Protein AF-A0A6N4UMR5-F1 (afdb_monomer)

Organism: NCBI:txid67081

Foldseek 3Di:
DPPPPPDDCVPVVVVLVVCVVVVNRVCVVLEDEDEPVCVVVLVVCCVVVVHVHYDYDPD

Secondary structure (DSSP, 8-state):
---TT---HHHHHHHHHHHHHTTS--GGGGEEEEEGGGHHHHHHHHHTTS-SEEEEE--

pLDDT: mean 87.61, std 12.51, range [41.19, 96.06]

Radius of gyration: 14.37 Å; Cα contacts (8 Å, |Δi|>4): 51; chains: 1; bounding box: 38×23×31 Å

Mean predicted aligned error: 6.03 Å

Sequence (59 aa):
MITEGDSVPSVFIPQLIELHRSGRFPFDRLIKTYSFDRINEAFEDSANGSTLKPVVLFT

Solvent-accessible surface area (backbone atoms only — not comparable to full-atom values): 3689 Å² total; per-residue (Å²): 135,84,73,90,74,82,66,58,62,90,60,49,51,61,50,52,52,50,34,32,76,72,67,75,41,71,63,71,82,48,51,45,80,35,52,59,94,41,50,68,57,44,50,50,31,42,73,75,60,81,30,86,35,62,42,74,39,90,123

Structure (mmCIF, N/CA/C/O backbone):
data_AF-A0A6N4UMR5-F1
#
_entry.id   AF-A0A6N4UMR5-F1
#
loop_
_atom_site.group_PDB
_atom_site.id
_atom_site.type_symbol
_atom_site.label_atom_id
_atom_site.label_alt_id
_atom_site.label_comp_id
_atom_site.label_asym_id
_atom_site.label_entity_id
_atom_site.label_seq_id
_atom_site.pdbx_PDB_ins_code
_atom_site.Cartn_x
_atom_site.Cartn_y
_atom_site.Cartn_z
_atom_site.occupancy
_atom_site.B_iso_or_equiv
_atom_site.auth_seq_id
_atom_site.auth_comp_id
_atom_site.auth_asym_id
_atom_site.auth_atom_id
_atom_site.pdbx_PDB_model_num
ATOM 1 N N . MET A 1 1 ? 24.884 9.359 4.462 1.00 41.19 1 MET A N 1
ATOM 2 C CA . MET A 1 1 ? 23.551 9.778 3.988 1.00 41.19 1 MET A CA 1
ATOM 3 C C . MET A 1 1 ? 23.309 9.009 2.703 1.00 41.19 1 MET A C 1
ATOM 5 O O . MET A 1 1 ? 24.061 9.216 1.763 1.00 41.19 1 MET A O 1
ATOM 9 N N . ILE A 1 2 ? 22.410 8.025 2.710 1.00 45.44 2 ILE A N 1
ATOM 10 C CA . ILE A 1 2 ? 22.000 7.337 1.481 1.00 45.44 2 ILE A CA 1
ATOM 11 C C . ILE A 1 2 ? 20.962 8.261 0.848 1.00 45.44 2 ILE A C 1
ATOM 13 O O . ILE A 1 2 ? 19.956 8.579 1.479 1.00 45.44 2 ILE A O 1
ATOM 17 N N . THR A 1 3 ? 21.260 8.801 -0.328 1.00 50.31 3 THR A N 1
ATOM 18 C CA . THR A 1 3 ? 20.331 9.671 -1.048 1.00 50.31 3 THR A CA 1
ATOM 19 C C . THR A 1 3 ? 19.319 8.776 -1.761 1.00 50.31 3 THR A C 1
ATOM 21 O O . THR A 1 3 ? 19.544 8.371 -2.894 1.00 50.31 3 THR A O 1
ATOM 24 N N . GLU A 1 4 ? 18.197 8.471 -1.105 1.00 57.53 4 GLU A N 1
ATOM 25 C CA . GLU A 1 4 ? 17.072 7.675 -1.648 1.00 57.53 4 GLU A CA 1
ATOM 26 C C . GLU A 1 4 ? 16.398 8.314 -2.895 1.00 57.53 4 GLU A C 1
ATOM 28 O O . GLU A 1 4 ? 15.421 7.790 -3.420 1.00 57.53 4 GLU A O 1
ATOM 33 N N . GLY A 1 5 ? 16.882 9.472 -3.363 1.00 59.75 5 GLY A N 1
ATOM 34 C CA . GLY A 1 5 ? 16.237 10.321 -4.371 1.00 59.75 5 GLY A CA 1
ATOM 35 C C . GLY A 1 5 ? 16.885 10.359 -5.759 1.00 59.75 5 GLY A C 1
ATOM 36 O O . GLY A 1 5 ? 16.327 11.011 -6.633 1.00 59.75 5 GLY A O 1
ATOM 37 N N . ASP A 1 6 ? 18.013 9.680 -5.998 1.00 69.69 6 ASP A N 1
ATOM 38 C CA . ASP A 1 6 ? 18.679 9.672 -7.322 1.00 69.69 6 ASP A CA 1
ATOM 39 C C . ASP A 1 6 ? 18.200 8.518 -8.228 1.00 69.69 6 ASP A C 1
ATOM 41 O O . ASP A 1 6 ? 18.926 7.967 -9.053 1.00 69.69 6 ASP A O 1
ATOM 45 N N . SER A 1 7 ? 16.956 8.082 -8.0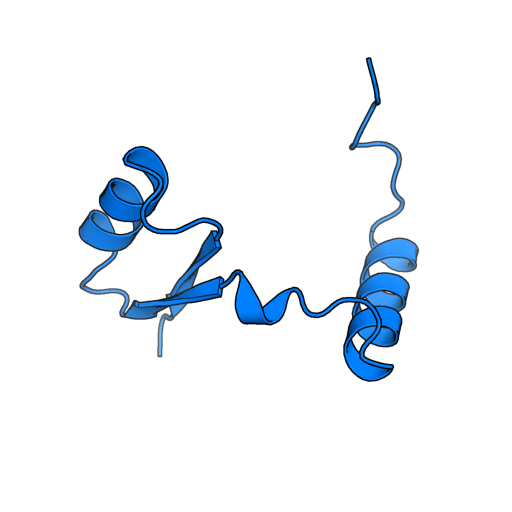26 1.00 75.06 7 SER A N 1
ATOM 46 C CA . SER A 1 7 ? 16.344 7.029 -8.836 1.00 75.06 7 SER A CA 1
ATOM 47 C C . SER A 1 7 ? 15.558 7.652 -9.980 1.00 75.06 7 SER A C 1
ATOM 49 O O . SER A 1 7 ? 14.669 8.466 -9.748 1.00 75.06 7 SER A O 1
ATOM 51 N N . VAL A 1 8 ? 15.830 7.226 -11.216 1.00 86.12 8 VAL A N 1
ATOM 52 C CA . VAL A 1 8 ? 15.046 7.621 -12.396 1.00 86.12 8 VAL A CA 1
ATOM 53 C C . VAL A 1 8 ? 13.711 6.860 -12.374 1.00 86.12 8 VAL A C 1
ATOM 55 O O . VAL A 1 8 ? 13.707 5.656 -12.651 1.00 86.12 8 VAL A O 1
ATOM 58 N N . PRO A 1 9 ? 12.558 7.497 -12.074 1.00 84.25 9 PRO A N 1
ATOM 59 C CA . PRO A 1 9 ? 11.320 6.764 -11.789 1.00 84.25 9 PRO A CA 1
ATOM 60 C C . PRO A 1 9 ? 10.804 5.958 -12.984 1.00 84.25 9 PRO A C 1
ATOM 62 O O . PRO A 1 9 ? 10.279 4.859 -12.812 1.00 84.25 9 PRO A O 1
ATOM 65 N N . SER A 1 10 ? 11.010 6.467 -14.203 1.00 86.69 10 SER A N 1
ATOM 66 C CA . SER A 1 10 ? 10.629 5.794 -15.450 1.00 86.69 10 SER A CA 1
ATOM 67 C C . SER A 1 10 ? 11.392 4.491 -15.702 1.00 86.69 10 SER A C 1
ATOM 69 O O . SER A 1 10 ? 10.917 3.659 -16.468 1.00 86.69 10 SER A O 1
ATOM 71 N N . VAL A 1 11 ? 12.544 4.296 -15.055 1.00 87.31 11 VAL A N 1
ATOM 72 C CA . VAL A 1 11 ? 13.340 3.062 -15.127 1.00 87.31 11 VAL A CA 1
ATOM 73 C C . VAL A 1 11 ? 13.116 2.203 -13.884 1.00 87.31 11 VAL A C 1
ATOM 75 O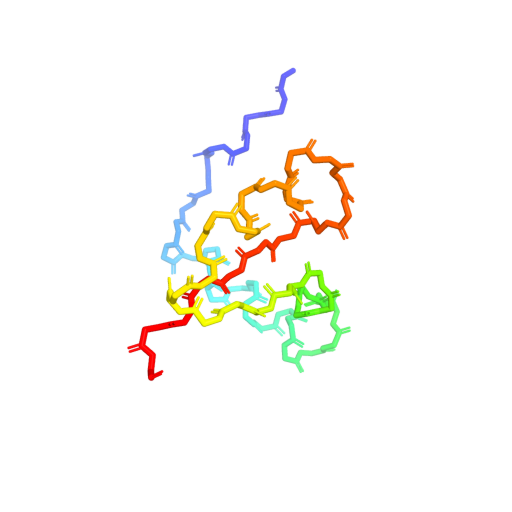 O . VAL A 1 11 ? 12.921 0.993 -13.989 1.00 87.31 11 VAL A O 1
ATOM 78 N N . PHE A 1 12 ? 13.099 2.826 -12.706 1.00 88.25 12 PHE A N 1
ATOM 79 C CA . PHE A 1 12 ? 13.075 2.122 -11.427 1.00 88.25 12 PHE A CA 1
ATOM 80 C C . PHE A 1 12 ? 11.712 1.494 -11.106 1.00 88.25 12 PHE A C 1
ATOM 82 O O . PHE A 1 12 ? 11.652 0.353 -10.652 1.00 88.25 12 PHE A O 1
ATOM 89 N N . ILE A 1 13 ? 10.599 2.180 -11.398 1.00 90.00 13 ILE A N 1
ATOM 90 C CA . ILE A 1 13 ? 9.254 1.639 -11.140 1.00 90.00 13 ILE A CA 1
ATOM 91 C C . ILE A 1 13 ? 8.986 0.358 -11.954 1.00 90.00 13 ILE A C 1
ATOM 93 O O . ILE A 1 13 ? 8.576 -0.634 -11.345 1.00 90.00 13 ILE A O 1
ATOM 97 N N . PRO A 1 14 ? 9.268 0.293 -13.275 1.00 92.31 14 PRO A N 1
ATOM 98 C CA . PRO A 1 14 ? 9.167 -0.962 -14.025 1.00 92.31 14 PRO A CA 1
ATOM 99 C C . PRO A 1 14 ? 10.004 -2.107 -13.439 1.00 92.31 14 PRO A C 1
ATOM 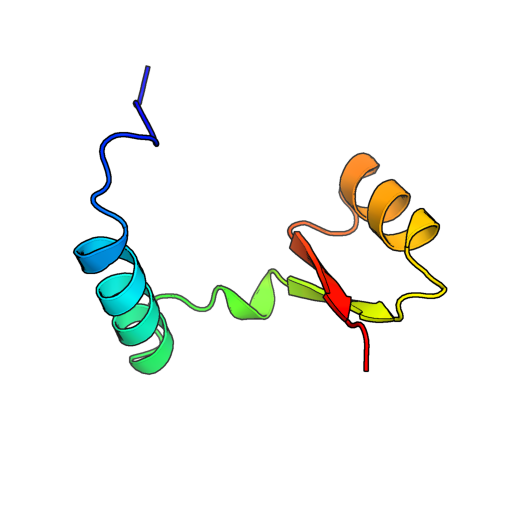101 O O . PRO A 1 14 ? 9.534 -3.242 -13.384 1.00 92.31 14 PRO A O 1
ATOM 104 N N . GLN A 1 15 ? 11.217 -1.822 -12.956 1.00 92.31 15 GLN A N 1
ATOM 105 C CA . GLN A 1 15 ? 12.078 -2.833 -12.334 1.00 92.31 15 GLN A CA 1
ATOM 106 C C . GLN A 1 15 ? 11.490 -3.368 -11.022 1.00 92.31 15 GLN A C 1
ATOM 108 O O . GLN A 1 15 ? 11.493 -4.578 -10.800 1.00 92.31 15 GLN A O 1
ATOM 113 N N . LEU A 1 16 ? 10.942 -2.497 -10.168 1.00 91.44 16 LEU A N 1
ATOM 114 C CA . LEU A 1 16 ? 10.269 -2.912 -8.932 1.00 91.44 16 LEU A CA 1
ATOM 115 C C . LEU A 1 16 ? 9.028 -3.768 -9.210 1.00 91.44 16 LEU A C 1
ATOM 117 O O . LEU A 1 16 ? 8.791 -4.750 -8.504 1.00 91.44 16 LEU A O 1
ATOM 12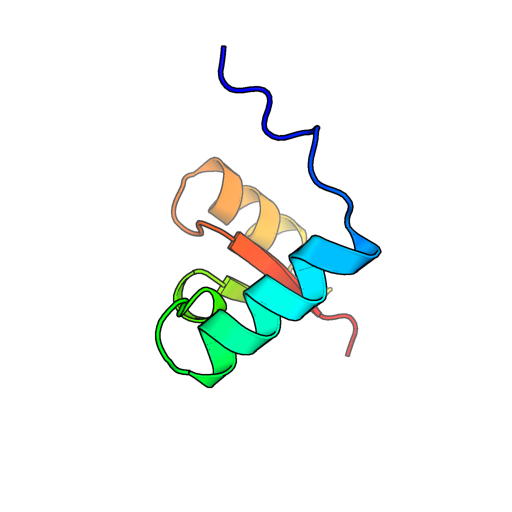1 N N . ILE A 1 17 ? 8.265 -3.436 -10.256 1.00 92.50 17 ILE A N 1
ATOM 122 C CA . ILE A 1 17 ? 7.122 -4.244 -10.700 1.00 92.50 17 ILE A CA 1
ATOM 123 C C . ILE A 1 17 ? 7.592 -5.641 -11.116 1.00 92.50 17 ILE A C 1
ATOM 125 O O . ILE A 1 17 ? 6.999 -6.632 -10.691 1.00 92.50 17 ILE A O 1
ATOM 129 N N . GLU A 1 18 ? 8.668 -5.747 -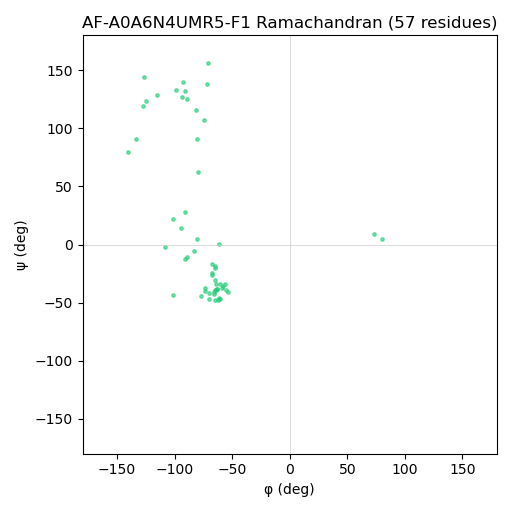11.896 1.00 93.81 18 GLU A N 1
ATOM 13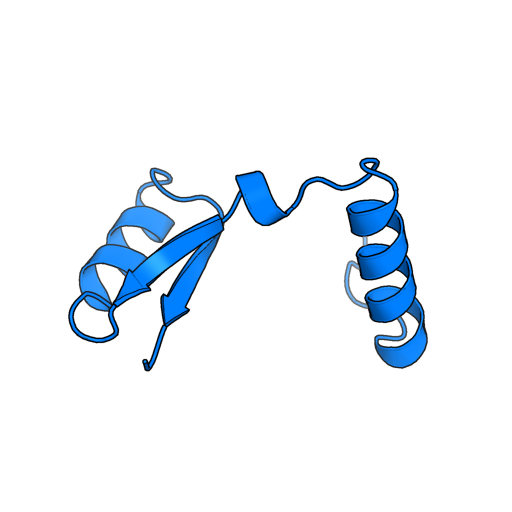0 C CA . GLU A 1 18 ? 9.205 -7.046 -12.319 1.00 93.81 18 GLU A CA 1
ATOM 131 C C . GLU A 1 18 ? 9.724 -7.875 -11.132 1.00 93.81 18 GLU A C 1
ATOM 133 O O . GLU A 1 18 ? 9.480 -9.081 -11.031 1.00 93.81 18 GLU A O 1
ATOM 138 N N . LEU A 1 19 ? 10.375 -7.229 -10.163 1.00 92.94 19 LEU A N 1
ATOM 139 C CA . LEU A 1 19 ? 10.805 -7.885 -8.927 1.00 92.94 19 LEU A CA 1
ATOM 140 C C . LEU A 1 19 ? 9.619 -8.398 -8.097 1.00 92.94 19 LEU A C 1
ATOM 142 O O . LEU A 1 19 ? 9.694 -9.498 -7.548 1.00 92.94 19 LEU A O 1
ATOM 146 N N . HIS A 1 20 ? 8.510 -7.659 -8.030 1.00 92.81 20 HIS A N 1
ATOM 147 C CA . HIS A 1 20 ? 7.287 -8.162 -7.401 1.00 92.81 20 HIS A CA 1
ATOM 148 C C . HIS A 1 20 ? 6.719 -9.349 -8.185 1.00 92.81 20 HIS A C 1
ATOM 150 O O . HIS A 1 20 ? 6.386 -10.377 -7.596 1.00 92.81 20 HIS A O 1
ATOM 156 N N . ARG A 1 21 ? 6.595 -9.242 -9.514 1.00 91.38 21 ARG A N 1
ATOM 157 C CA . ARG A 1 21 ? 6.033 -10.309 -10.366 1.00 91.38 21 ARG A CA 1
ATOM 158 C C . ARG A 1 21 ? 6.836 -11.607 -10.293 1.00 91.38 21 ARG A C 1
ATOM 160 O O . ARG A 1 21 ? 6.245 -12.681 -10.321 1.00 91.38 21 ARG A O 1
ATOM 167 N N . SER A 1 22 ? 8.154 -11.510 -10.137 1.00 94.94 22 SER A N 1
ATOM 168 C CA . SER A 1 22 ? 9.054 -12.653 -9.922 1.00 94.94 22 SER A CA 1
ATOM 169 C C . SER A 1 22 ? 9.085 -13.168 -8.473 1.00 94.94 22 SER A C 1
ATOM 171 O O . SER A 1 22 ? 9.871 -14.059 -8.157 1.00 94.94 22 SER A O 1
ATOM 173 N N . GLY A 1 23 ? 8.254 -12.625 -7.576 1.00 92.50 23 GLY A N 1
ATOM 174 C CA . GLY A 1 23 ? 8.167 -13.037 -6.169 1.00 92.50 23 GLY A CA 1
ATOM 175 C C . GLY A 1 23 ? 9.354 -12.598 -5.306 1.00 92.50 23 GLY A C 1
ATOM 176 O O . GLY A 1 23 ? 9.475 -13.020 -4.157 1.00 92.50 23 GLY A O 1
ATOM 177 N N . ARG A 1 24 ? 10.238 -11.750 -5.841 1.00 92.19 24 ARG A N 1
ATOM 178 C CA . ARG A 1 24 ? 11.463 -11.279 -5.179 1.00 92.19 24 ARG A CA 1
ATOM 179 C C . ARG A 1 24 ? 11.279 -9.987 -4.388 1.00 92.19 24 ARG A C 1
ATOM 181 O O . ARG A 1 24 ? 12.165 -9.625 -3.620 1.00 92.19 24 ARG A O 1
ATOM 188 N N . PHE A 1 25 ? 10.158 -9.295 -4.574 1.00 90.62 25 PHE A N 1
ATOM 189 C CA . PHE A 1 25 ? 9.834 -8.058 -3.866 1.00 90.62 25 PHE A CA 1
ATOM 190 C C . PHE A 1 25 ? 8.341 -8.002 -3.491 1.00 90.62 25 PHE A C 1
ATOM 192 O O . PHE A 1 25 ? 7.554 -7.356 -4.185 1.00 90.62 25 PHE A O 1
ATOM 199 N N . PRO A 1 26 ? 7.929 -8.699 -2.412 1.00 89.94 26 PRO A N 1
ATOM 200 C CA . PRO A 1 26 ? 6.533 -8.786 -1.981 1.00 89.94 26 PRO A CA 1
ATOM 201 C C . PRO A 1 26 ? 6.101 -7.523 -1.214 1.00 89.94 26 PRO A C 1
ATOM 203 O O . PRO A 1 26 ? 5.816 -7.569 -0.014 1.00 89.94 26 PRO A O 1
ATOM 206 N N . PHE A 1 27 ? 6.125 -6.365 -1.882 1.00 87.50 27 PHE A N 1
ATOM 207 C CA . PHE A 1 27 ? 5.759 -5.086 -1.259 1.00 87.50 27 PHE A CA 1
ATOM 208 C C . PHE A 1 27 ? 4.269 -5.013 -0.896 1.00 87.50 27 PHE A C 1
ATOM 210 O O . PHE A 1 27 ? 3.893 -4.273 0.009 1.00 87.50 27 PHE A O 1
ATOM 217 N N . ASP A 1 28 ? 3.429 -5.787 -1.580 1.00 88.75 28 ASP A N 1
ATOM 218 C CA . ASP A 1 28 ? 1.993 -5.928 -1.347 1.00 88.75 28 ASP A CA 1
ATOM 219 C C . ASP A 1 28 ? 1.673 -6.360 0.090 1.00 88.75 28 ASP A C 1
ATOM 221 O O . ASP A 1 28 ? 0.712 -5.877 0.684 1.00 88.75 28 ASP A O 1
ATOM 225 N N . ARG A 1 29 ? 2.534 -7.180 0.702 1.00 89.56 29 ARG A N 1
ATOM 226 C CA . ARG A 1 29 ? 2.378 -7.641 2.095 1.00 89.56 29 ARG A CA 1
ATOM 227 C C . ARG A 1 29 ? 2.547 -6.542 3.139 1.00 89.56 29 ARG A C 1
ATOM 229 O O . ARG A 1 29 ? 2.194 -6.742 4.296 1.00 89.56 29 ARG A O 1
ATOM 236 N N . LEU A 1 30 ? 3.130 -5.412 2.751 1.00 90.06 30 LEU A N 1
ATOM 237 C CA . LEU A 1 30 ? 3.346 -4.264 3.630 1.00 90.06 30 LEU A CA 1
ATOM 238 C C . LEU A 1 30 ? 2.157 -3.297 3.613 1.00 90.06 30 LEU A C 1
ATOM 240 O O . LEU A 1 30 ? 2.107 -2.369 4.426 1.00 90.06 30 LEU A O 1
ATOM 244 N N . ILE A 1 31 ? 1.229 -3.493 2.674 1.00 93.12 31 ILE A N 1
ATOM 245 C CA . ILE A 1 31 ? 0.112 -2.594 2.430 1.00 93.12 31 ILE A CA 1
ATOM 246 C C . ILE A 1 31 ? -1.094 -3.015 3.266 1.00 93.12 31 ILE A C 1
ATOM 248 O O . ILE A 1 31 ? -1.514 -4.170 3.238 1.00 93.12 31 ILE A O 1
ATOM 252 N N . LYS A 1 32 ? -1.710 -2.044 3.944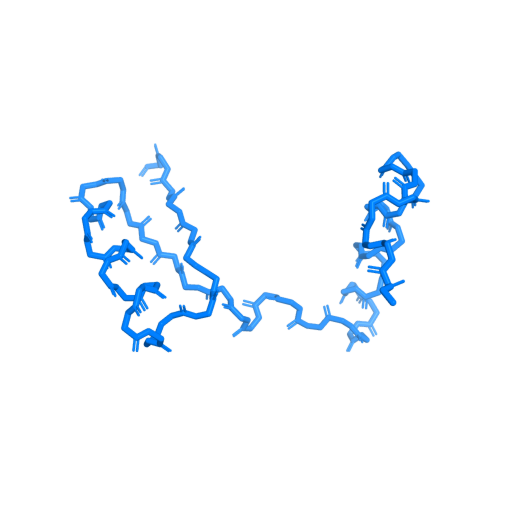 1.00 94.44 32 LYS A N 1
ATOM 253 C CA . LYS A 1 32 ? -3.074 -2.172 4.474 1.00 94.44 32 LYS A CA 1
ATOM 254 C C . LYS A 1 32 ? -3.972 -1.173 3.759 1.00 94.44 32 LYS A C 1
ATOM 256 O O . LYS A 1 32 ? -3.645 0.012 3.671 1.00 94.44 32 LYS A O 1
ATOM 261 N N . THR A 1 33 ? -5.088 -1.658 3.231 1.00 95.00 33 THR A N 1
ATOM 262 C CA . THR A 1 33 ? -6.048 -0.839 2.489 1.00 95.00 33 THR A CA 1
ATOM 263 C C . THR A 1 33 ? -7.140 -0.302 3.401 1.00 95.00 33 THR A C 1
ATOM 265 O O . THR A 1 33 ? -7.667 -1.036 4.238 1.00 95.00 33 THR A O 1
ATOM 268 N N . TYR A 1 34 ? -7.519 0.951 3.182 1.00 95.44 34 TYR A N 1
ATOM 269 C CA . TYR A 1 34 ? -8.604 1.637 3.875 1.00 95.44 34 TYR A CA 1
ATOM 270 C C . TYR A 1 34 ? -9.568 2.211 2.844 1.00 95.44 34 TYR A C 1
ATOM 272 O O . TYR A 1 34 ?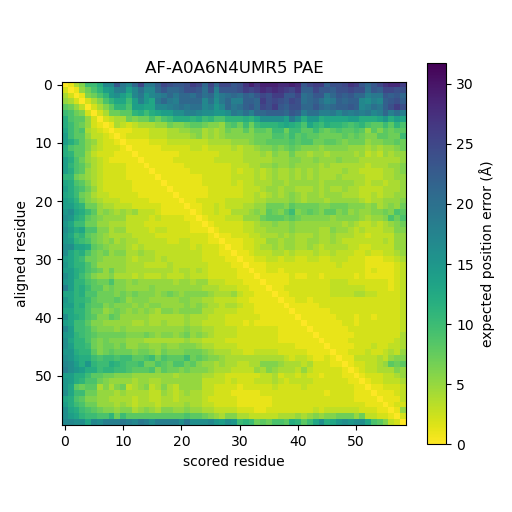 -9.145 2.671 1.783 1.00 95.44 34 TYR A O 1
ATOM 280 N N . SER A 1 35 ? -10.858 2.200 3.153 1.00 96.06 35 SER A N 1
ATOM 281 C CA . SER A 1 35 ? -11.848 2.965 2.401 1.00 96.06 35 SER A CA 1
ATOM 282 C C . SER A 1 35 ? -11.681 4.465 2.681 1.00 96.06 35 SER A C 1
ATOM 284 O O . SER A 1 35 ? -11.120 4.858 3.709 1.00 96.06 35 SER A O 1
ATOM 286 N N . PHE A 1 36 ? -12.138 5.317 1.761 1.00 94.56 36 PHE A N 1
ATOM 287 C CA . PHE A 1 36 ? -11.965 6.771 1.865 1.00 94.56 36 PHE A CA 1
ATOM 288 C C . PHE A 1 36 ? -12.561 7.376 3.149 1.00 94.56 36 PHE A C 1
ATOM 290 O O . PHE A 1 36 ? -11.966 8.272 3.746 1.00 94.56 36 PHE A O 1
ATOM 297 N N . ASP A 1 37 ? -13.686 6.846 3.626 1.00 95.38 37 ASP A N 1
ATOM 298 C CA . ASP A 1 37 ? -14.331 7.238 4.886 1.00 95.38 37 ASP A CA 1
ATOM 299 C C . ASP A 1 37 ? -13.485 6.927 6.135 1.00 95.38 37 ASP A C 1
ATOM 301 O O . ASP A 1 37 ? -13.685 7.540 7.183 1.00 95.38 37 ASP A O 1
ATOM 305 N N . ARG A 1 38 ? -12.488 6.040 6.021 1.0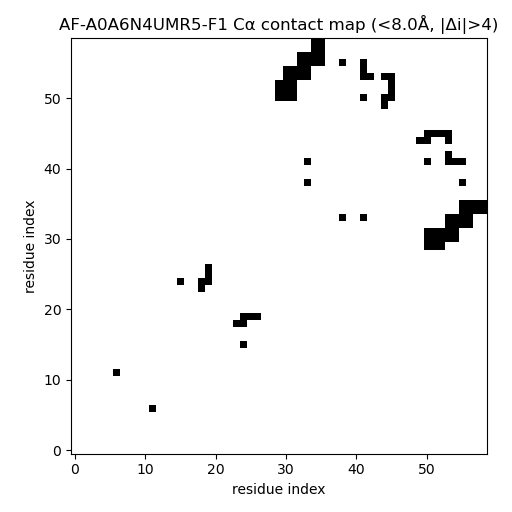0 95.38 38 ARG A N 1
ATOM 306 C CA . ARG A 1 38 ? -11.567 5.653 7.105 1.00 95.38 38 ARG A CA 1
ATOM 307 C C . ARG A 1 38 ? -10.201 6.333 7.013 1.00 95.38 38 ARG A C 1
ATOM 309 O O . ARG A 1 38 ? -9.228 5.852 7.590 1.00 95.38 38 ARG A O 1
ATOM 316 N N . ILE A 1 39 ? -10.111 7.467 6.317 1.00 94.06 39 ILE A N 1
ATOM 317 C CA . ILE A 1 39 ? -8.856 8.211 6.142 1.00 94.06 39 ILE A CA 1
ATOM 318 C C . ILE A 1 39 ? -8.160 8.551 7.472 1.00 94.06 39 ILE A C 1
ATOM 320 O O . ILE A 1 39 ? -6.947 8.396 7.576 1.00 94.06 39 ILE A O 1
ATOM 324 N N . ASN A 1 40 ? -8.910 8.951 8.503 1.00 95.12 40 ASN A N 1
ATOM 325 C CA . ASN A 1 40 ? -8.336 9.297 9.809 1.00 95.12 40 ASN A CA 1
ATOM 326 C C . ASN A 1 40 ? -7.708 8.081 10.502 1.00 95.12 40 ASN A C 1
ATOM 328 O O . ASN A 1 40 ? -6.608 8.177 11.034 1.00 95.12 40 ASN A O 1
ATOM 332 N N . GLU A 1 41 ? -8.357 6.920 10.422 1.00 94.75 41 GLU A N 1
ATOM 333 C CA . GLU A 1 41 ? -7.813 5.673 10.963 1.00 94.75 41 GLU A CA 1
ATOM 334 C C . GLU A 1 41 ? -6.544 5.245 10.223 1.00 94.75 41 GLU A C 1
ATOM 336 O O . GLU A 1 41 ? -5.574 4.827 10.848 1.00 94.75 41 GLU A O 1
ATOM 341 N N . ALA A 1 42 ? -6.506 5.416 8.898 1.00 93.75 42 ALA A N 1
ATOM 342 C CA . ALA A 1 42 ? -5.306 5.145 8.112 1.00 93.75 42 ALA A CA 1
ATOM 343 C C . ALA A 1 42 ? -4.106 5.993 8.579 1.00 93.75 42 ALA A C 1
ATOM 345 O O . ALA A 1 42 ? -2.975 5.501 8.597 1.00 93.75 42 ALA A O 1
ATOM 346 N N . PHE A 1 43 ? -4.345 7.251 8.974 1.00 94.06 43 PHE A N 1
ATOM 347 C CA . PHE A 1 43 ? -3.317 8.130 9.538 1.00 94.06 43 PHE A CA 1
ATOM 348 C C . PHE A 1 43 ? -2.880 7.701 10.939 1.00 94.06 43 PHE A C 1
ATOM 350 O O . PHE A 1 43 ? -1.677 7.632 11.199 1.00 94.06 43 PHE A O 1
ATOM 357 N N . GLU A 1 44 ? -3.825 7.396 11.828 1.00 95.44 44 GLU A N 1
ATOM 358 C CA . GLU A 1 44 ? -3.526 6.943 13.192 1.00 95.44 44 GLU A CA 1
ATOM 359 C C . GLU A 1 44 ? -2.717 5.645 13.188 1.00 95.44 44 GLU A C 1
ATOM 361 O O . GLU A 1 44 ? -1.670 5.571 13.835 1.00 95.44 44 GLU A O 1
ATOM 366 N N . ASP A 1 45 ? -3.135 4.662 12.390 1.00 93.69 45 ASP A N 1
ATOM 367 C CA . ASP A 1 45 ? -2.448 3.380 12.254 1.00 93.69 45 ASP A CA 1
ATOM 368 C C . ASP A 1 45 ? -1.048 3.523 11.644 1.00 93.69 45 ASP A C 1
ATOM 370 O O . ASP A 1 45 ? -0.143 2.750 11.964 1.00 93.69 45 ASP A O 1
ATOM 374 N N . SER A 1 46 ? -0.843 4.517 10.776 1.00 92.31 46 SER A N 1
ATOM 375 C CA . SER A 1 46 ? 0.491 4.846 10.269 1.00 92.31 46 SER A CA 1
ATOM 376 C C . SER A 1 46 ? 1.374 5.468 11.344 1.00 92.31 46 SER A C 1
ATOM 378 O O . SER A 1 46 ? 2.563 5.163 11.413 1.00 92.31 46 SER A O 1
ATOM 380 N N . ALA A 1 47 ? 0.811 6.363 12.158 1.00 92.00 47 ALA A N 1
ATOM 381 C CA . ALA A 1 47 ? 1.546 7.103 13.177 1.00 92.00 47 ALA A CA 1
ATOM 382 C C . ALA A 1 47 ? 1.917 6.224 14.378 1.00 92.00 47 ALA A C 1
ATOM 384 O O . ALA A 1 47 ? 3.007 6.360 14.931 1.00 92.00 47 ALA A O 1
ATOM 385 N N . ASN A 1 48 ? 1.028 5.310 14.769 1.00 93.44 48 ASN A N 1
ATOM 386 C CA . ASN A 1 48 ? 1.250 4.384 15.879 1.00 93.44 48 ASN A CA 1
ATOM 387 C C . ASN A 1 48 ? 2.069 3.137 15.475 1.00 93.44 48 ASN A C 1
ATOM 389 O O . ASN A 1 48 ? 2.433 2.338 16.336 1.00 93.44 48 ASN A O 1
ATOM 393 N N . GLY A 1 49 ? 2.375 2.977 14.181 1.00 89.50 49 GLY A N 1
ATOM 394 C CA . GLY A 1 49 ? 3.176 1.874 13.647 1.00 89.50 49 GLY A CA 1
ATOM 395 C C . GLY A 1 49 ? 2.416 0.559 13.450 1.00 89.50 49 GLY A C 1
ATOM 396 O O . GLY A 1 49 ? 3.028 -0.431 13.049 1.00 89.50 49 GLY A O 1
ATOM 397 N N . SER A 1 50 ? 1.100 0.531 13.681 1.00 91.31 50 SER A N 1
ATOM 398 C CA . SER A 1 50 ? 0.247 -0.640 13.420 1.00 91.31 50 SER A CA 1
ATOM 399 C C . SER A 1 50 ? 0.121 -0.937 11.926 1.00 91.31 50 SER A C 1
ATOM 401 O O . SER A 1 50 ? -0.113 -2.080 11.536 1.00 91.31 50 SER A O 1
ATOM 403 N N . THR A 1 51 ? 0.287 0.079 11.077 1.00 92.44 51 THR A N 1
ATOM 404 C CA . THR A 1 51 ? 0.333 -0.053 9.620 1.00 92.44 51 THR A CA 1
ATOM 405 C C . THR A 1 51 ? 1.610 0.544 9.059 1.00 92.44 51 THR A C 1
ATOM 407 O O . THR A 1 51 ? 1.869 1.732 9.208 1.00 92.44 51 THR A O 1
ATOM 410 N N . LEU A 1 52 ? 2.370 -0.268 8.322 1.00 90.88 52 LEU A N 1
ATOM 411 C CA . LEU A 1 52 ? 3.611 0.178 7.692 1.00 90.88 52 LEU A CA 1
ATOM 412 C C . LEU A 1 52 ? 3.360 1.011 6.425 1.00 90.88 52 LEU A C 1
ATOM 414 O O . LEU A 1 52 ? 3.990 2.050 6.234 1.00 90.88 52 LEU A O 1
ATOM 418 N N . LYS A 1 53 ? 2.434 0.579 5.556 1.00 91.12 53 LYS A N 1
ATOM 419 C CA . LYS A 1 53 ? 2.056 1.314 4.341 1.00 91.12 53 LYS A CA 1
ATOM 420 C C . LYS A 1 53 ? 0.529 1.395 4.183 1.00 91.12 53 LYS A C 1
ATOM 422 O O . LYS A 1 53 ? -0.065 0.505 3.575 1.00 91.12 53 LYS A O 1
ATOM 427 N N . PRO A 1 54 ? -0.136 2.439 4.706 1.00 93.75 54 PRO A N 1
ATOM 428 C CA . PRO A 1 54 ? -1.566 2.622 4.478 1.00 93.75 54 PRO A CA 1
ATOM 429 C C . PRO A 1 54 ? -1.827 3.053 3.027 1.00 93.75 54 PRO A C 1
ATOM 431 O O . PRO A 1 54 ? -1.111 3.896 2.480 1.00 93.75 54 PRO A O 1
ATOM 434 N N . VAL A 1 55 ? -2.861 2.491 2.401 1.00 94.69 55 VAL A N 1
ATOM 435 C CA . VAL A 1 55 ? -3.348 2.893 1.072 1.00 94.69 55 VAL A CA 1
ATOM 436 C C . VAL A 1 55 ? -4.842 3.169 1.160 1.00 94.69 55 VAL A C 1
ATOM 438 O O . VAL A 1 55 ? -5.622 2.281 1.495 1.00 94.69 55 VAL A O 1
ATOM 441 N N . VAL A 1 56 ? -5.241 4.402 0.853 1.00 95.50 56 VAL A N 1
ATOM 442 C CA . VAL A 1 56 ? -6.651 4.799 0.812 1.00 95.50 56 VAL A CA 1
ATOM 443 C C . VAL A 1 56 ? -7.200 4.554 -0.590 1.00 95.50 56 VAL A C 1
ATOM 445 O O . VAL A 1 56 ? -6.640 5.033 -1.577 1.00 95.50 56 VAL A O 1
ATOM 448 N N . LEU A 1 57 ? -8.290 3.797 -0.669 1.00 94.62 57 LEU A N 1
ATOM 449 C CA . LEU A 1 57 ? -9.008 3.496 -1.900 1.00 94.62 57 LEU A CA 1
ATOM 450 C C . LEU A 1 57 ? -10.222 4.425 -2.027 1.00 94.62 57 LEU A C 1
ATOM 452 O O . LEU A 1 57 ? -10.988 4.591 -1.081 1.00 94.62 57 LEU A O 1
ATOM 456 N N . PHE A 1 58 ? -10.393 5.014 -3.211 1.00 90.00 58 PHE A N 1
ATOM 457 C CA . PHE A 1 58 ? -11.501 5.919 -3.552 1.00 90.00 58 PHE A CA 1
ATOM 458 C C . PHE A 1 58 ? -12.680 5.203 -4.240 1.00 90.00 58 PHE A C 1
ATOM 460 O O . PHE A 1 58 ? -13.506 5.861 -4.867 1.00 90.00 58 PHE A O 1
ATOM 467 N N . THR A 1 59 ? -12.712 3.867 -4.193 1.00 70.00 59 THR A N 1
ATOM 468 C CA . THR A 1 59 ? -13.690 3.036 -4.917 1.00 70.00 59 THR A CA 1
ATOM 469 C C . THR A 1 59 ? -14.987 2.877 -4.151 1.00 70.00 59 THR A C 1
ATOM 471 O O . THR A 1 59 ? -14.875 2.614 -2.931 1.00 70.00 59 THR A O 1
#

Nearest PDB structures (foldseek):
  5tnx-assembly1_A  TM=9.649E-01  e=1.012E-04  Burkholderia ambifaria MC40-6
  1f8f-assembly1_A  TM=9.655E-01  e=6.235E-04  Acinetobacter calcoaceticus
  7quy-assembly2_C-2  TM=7.915E-01  e=2.002E+00  Thauera aromatica
  3kcn-assembly1_A  TM=8.468E-01  e=4.143E+00  Rhodopirellula baltica

InterPro domains:
  IPR011032 GroES-like superfamily [SSF50129] (12-58)